Protein AF-Q0UJ16-F1 (afdb_monomer)

Sequence (85 aa):
MPGGLHAPIEQWLAWPGPNYINPPTKPKYVLIVACILGPICLSTFLARLWVRLRIQKNPGWDDFLMLLAWLSKFTTSTDMSGMFL

Solvent-accessible surface area (backbone atoms only — not comparable to full-atom values): 5379 Å² total; per-residue (Å²): 126,96,81,61,99,65,76,59,71,69,59,69,69,67,50,78,73,84,78,83,68,75,72,96,61,81,70,66,59,64,58,54,51,48,66,56,50,50,57,52,55,49,53,54,50,50,50,54,52,47,51,46,50,70,71,63,69,65,74,50,74,63,62,56,52,50,51,52,54,51,51,52,55,52,54,55,55,55,50,58,63,60,76,77,111

Structure (mmCIF, N/CA/C/O backbone):
data_AF-Q0UJ16-F1
#
_entry.id   AF-Q0UJ16-F1
#
loop_
_atom_site.group_PDB
_atom_site.id
_atom_site.type_symbol
_atom_site.label_atom_id
_atom_site.label_alt_id
_atom_site.label_comp_id
_atom_site.label_asym_id
_atom_site.label_entity_id
_atom_site.label_seq_id
_atom_site.pdbx_PDB_ins_code
_atom_site.Cartn_x
_atom_site.Cartn_y
_atom_site.Cartn_z
_atom_site.occupancy
_atom_site.B_iso_or_equiv
_atom_site.auth_seq_id
_atom_site.auth_comp_id
_atom_site.auth_asym_id
_atom_site.auth_atom_id
_atom_site.pdbx_PDB_model_num
ATOM 1 N N . MET A 1 1 ? 5.886 -34.495 -27.539 1.00 47.56 1 MET A N 1
ATOM 2 C CA . MET A 1 1 ? 7.128 -33.694 -27.639 1.00 47.56 1 MET A CA 1
ATOM 3 C C . MET A 1 1 ? 8.072 -34.184 -26.550 1.00 47.56 1 MET A C 1
ATOM 5 O O . MET A 1 1 ? 7.564 -34.408 -25.456 1.00 47.56 1 MET A O 1
ATOM 9 N N . PRO A 1 2 ? 9.367 -34.431 -26.819 1.00 47.09 2 PRO A N 1
ATOM 10 C CA . PRO A 1 2 ? 10.323 -34.828 -25.783 1.00 47.09 2 PRO A CA 1
ATOM 11 C C . PRO A 1 2 ? 10.475 -33.674 -24.776 1.00 47.09 2 PRO A C 1
ATOM 13 O O . PRO A 1 2 ? 11.189 -32.708 -25.017 1.00 47.09 2 PRO A O 1
ATOM 16 N N . GLY A 1 3 ? 9.691 -33.739 -23.699 1.00 58.16 3 GLY A N 1
ATOM 17 C CA . GLY A 1 3 ? 9.518 -32.697 -22.689 1.00 58.16 3 GLY A CA 1
ATOM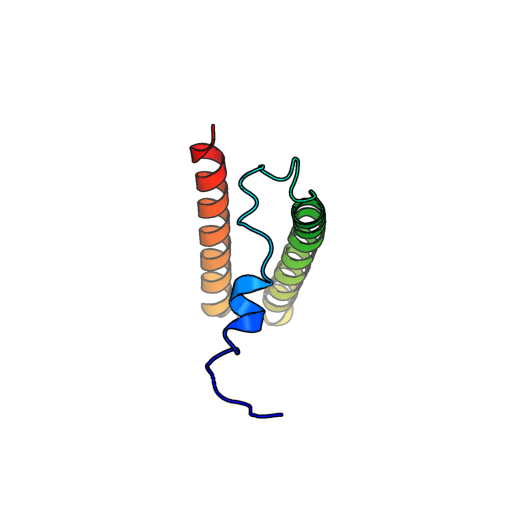 18 C C . GLY A 1 3 ? 10.411 -32.928 -21.478 1.00 58.16 3 GLY A C 1
ATOM 19 O O . GLY A 1 3 ? 9.935 -33.356 -20.431 1.00 58.16 3 GLY A O 1
ATOM 20 N N . GLY A 1 4 ? 11.705 -32.656 -21.635 1.00 67.56 4 GLY A N 1
ATOM 21 C CA . GLY A 1 4 ? 12.619 -32.459 -20.511 1.00 67.56 4 GLY A CA 1
ATOM 22 C C . GLY A 1 4 ? 12.703 -30.980 -20.118 1.00 67.56 4 GLY A C 1
ATOM 23 O O . GLY A 1 4 ? 12.406 -30.102 -20.921 1.00 67.56 4 GLY A O 1
ATOM 24 N N . LEU A 1 5 ? 13.180 -30.699 -18.901 1.00 62.09 5 LEU A N 1
ATOM 25 C CA . LEU A 1 5 ? 13.543 -29.350 -18.419 1.00 62.09 5 LEU A CA 1
ATOM 26 C C . LEU A 1 5 ? 14.670 -28.683 -19.235 1.00 62.09 5 LEU A C 1
ATOM 28 O O . LEU A 1 5 ? 14.999 -27.521 -19.008 1.00 62.09 5 LEU A O 1
ATOM 32 N N . HIS A 1 6 ? 15.280 -29.419 -20.163 1.00 62.84 6 HIS A N 1
ATOM 33 C CA . HIS A 1 6 ? 16.333 -28.941 -21.038 1.00 62.84 6 HIS A CA 1
ATOM 34 C C . HIS A 1 6 ? 15.739 -28.615 -22.410 1.00 62.84 6 HIS A C 1
ATOM 36 O O . HIS A 1 6 ? 15.387 -29.514 -23.174 1.00 62.84 6 HIS A O 1
ATOM 42 N N . ALA A 1 7 ? 15.608 -27.322 -22.705 1.00 63.19 7 ALA A N 1
ATOM 43 C CA . ALA A 1 7 ? 15.282 -26.860 -24.046 1.00 63.19 7 ALA A CA 1
ATOM 44 C C . ALA A 1 7 ? 16.337 -27.394 -25.041 1.00 63.19 7 ALA A C 1
ATOM 46 O O . ALA A 1 7 ? 17.529 -27.309 -24.734 1.00 63.19 7 ALA A O 1
ATOM 47 N N . PRO A 1 8 ? 15.944 -27.955 -26.202 1.00 72.31 8 PRO A N 1
ATOM 48 C CA . PRO A 1 8 ? 16.885 -28.377 -27.238 1.00 72.31 8 PRO A CA 1
ATOM 49 C C . PRO A 1 8 ? 17.851 -27.243 -27.608 1.00 72.31 8 PRO A C 1
ATOM 51 O O . PRO A 1 8 ? 17.459 -26.078 -27.651 1.00 72.31 8 PRO A O 1
ATOM 54 N N . ILE A 1 9 ? 19.111 -27.590 -27.894 1.00 67.81 9 ILE A N 1
ATOM 55 C CA . ILE A 1 9 ? 20.200 -26.641 -28.202 1.00 67.81 9 ILE A CA 1
ATOM 56 C C . ILE A 1 9 ? 19.828 -25.659 -29.331 1.00 67.81 9 ILE A C 1
ATOM 58 O O . ILE A 1 9 ? 20.197 -24.488 -29.291 1.00 67.81 9 ILE A O 1
ATOM 62 N N . GLU A 1 10 ? 18.997 -26.111 -30.273 1.00 71.50 10 GLU A N 1
ATOM 63 C CA . GLU A 1 10 ? 18.451 -25.313 -31.376 1.00 71.50 10 GLU A CA 1
ATOM 64 C C . GLU A 1 10 ? 17.663 -24.085 -30.880 1.00 71.50 10 GLU A C 1
ATOM 66 O O . GLU A 1 10 ? 17.716 -23.017 -31.484 1.00 71.50 10 GLU A O 1
ATOM 71 N N . GLN A 1 11 ? 16.945 -24.209 -29.753 1.00 68.62 11 GLN A N 1
ATOM 72 C CA . GLN A 1 11 ? 16.203 -23.097 -29.148 1.00 68.62 11 GLN A CA 1
ATOM 73 C C . GLN A 1 11 ? 17.125 -22.078 -28.485 1.00 68.62 11 GLN A C 1
ATOM 75 O O . GLN A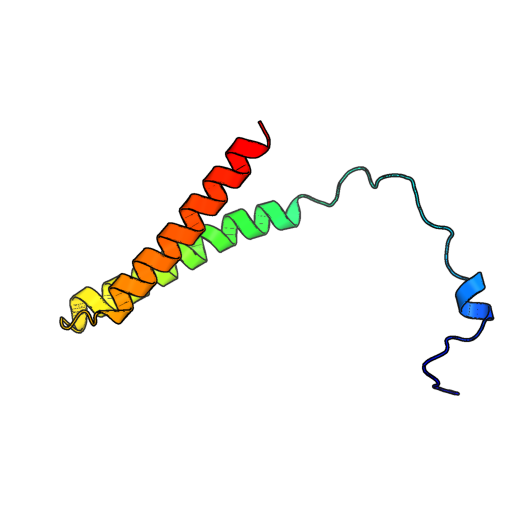 1 11 ? 16.833 -20.886 -28.541 1.00 68.62 11 GLN A O 1
ATOM 80 N N . TRP A 1 12 ? 18.229 -22.530 -27.885 1.00 63.75 12 TRP A N 1
ATOM 81 C CA . TRP A 1 12 ? 19.224 -21.640 -27.287 1.00 63.75 12 TRP A CA 1
ATOM 82 C C . TRP A 1 12 ? 19.924 -20.786 -28.346 1.00 63.75 12 TRP A C 1
ATOM 84 O O . TRP A 1 12 ? 20.166 -19.606 -28.107 1.00 63.75 12 TRP A O 1
ATOM 94 N N . LEU A 1 13 ? 20.199 -21.352 -29.527 1.00 67.12 13 LEU A N 1
ATOM 95 C CA . LEU A 1 13 ? 20.765 -20.605 -30.657 1.00 67.12 13 LEU A CA 1
ATOM 96 C C . LEU A 1 13 ? 19.744 -19.703 -31.362 1.00 67.12 13 LEU A C 1
ATOM 98 O O . LEU A 1 13 ? 20.129 -18.688 -31.936 1.00 67.12 13 LEU A O 1
ATOM 102 N N . ALA A 1 14 ? 18.457 -20.056 -31.335 1.00 75.50 14 ALA A N 1
ATOM 103 C CA . ALA A 1 14 ? 17.398 -19.262 -31.957 1.00 75.50 14 ALA A CA 1
ATOM 104 C C . ALA A 1 14 ? 17.017 -18.006 -31.154 1.00 75.50 14 ALA A C 1
ATOM 106 O O . ALA A 1 14 ? 16.228 -17.187 -31.633 1.00 75.50 14 ALA A O 1
ATOM 107 N N . TRP A 1 15 ? 17.525 -17.845 -29.928 1.00 73.19 15 TRP A N 1
ATOM 108 C CA . TRP A 1 15 ? 17.229 -16.661 -29.133 1.00 73.19 15 TRP A CA 1
ATOM 109 C C . TRP A 1 15 ? 17.899 -15.421 -29.730 1.00 73.19 15 TRP A C 1
ATOM 111 O O . TRP A 1 15 ? 19.095 -15.444 -30.026 1.00 73.19 15 TRP A O 1
ATOM 121 N N . PRO A 1 16 ? 17.150 -14.314 -29.899 1.00 73.44 16 PRO A N 1
ATOM 122 C CA . PRO A 1 16 ? 17.748 -13.064 -30.329 1.00 73.44 16 PRO A CA 1
ATOM 123 C C . PRO A 1 16 ? 18.799 -12.642 -29.298 1.00 73.44 16 PRO A C 1
ATOM 125 O O . PRO A 1 16 ? 18.554 -12.712 -28.091 1.00 73.44 16 PRO A O 1
ATOM 128 N N . GLY A 1 17 ? 19.973 -12.221 -29.780 1.00 75.25 17 GLY A N 1
ATOM 129 C CA . GLY A 1 17 ? 21.058 -11.749 -28.924 1.00 75.25 17 GLY A CA 1
ATOM 130 C C . GLY A 1 17 ? 20.560 -10.690 -27.929 1.00 75.25 17 GLY A C 1
ATOM 131 O O . GLY A 1 17 ? 19.629 -9.945 -28.259 1.00 75.25 17 GLY A O 1
ATOM 132 N N . PRO A 1 18 ? 21.130 -10.618 -26.711 1.00 66.19 18 PRO A N 1
ATOM 133 C CA . PRO A 1 18 ? 20.626 -9.724 -25.680 1.00 66.19 18 PRO A CA 1
ATOM 134 C C . PRO A 1 18 ? 20.549 -8.289 -26.210 1.00 66.19 18 PRO A C 1
ATOM 136 O O . PRO A 1 18 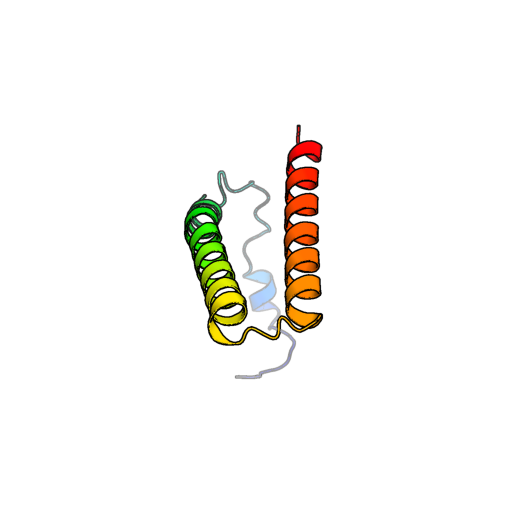? 21.543 -7.715 -26.655 1.00 66.19 18 PRO A O 1
ATOM 139 N N . ASN A 1 19 ? 19.347 -7.715 -26.209 1.00 65.06 19 ASN A N 1
ATOM 140 C CA . ASN A 1 19 ? 19.148 -6.356 -26.682 1.00 65.06 19 ASN A CA 1
ATOM 141 C C . ASN A 1 19 ? 19.645 -5.377 -25.608 1.00 65.06 19 ASN A C 1
ATOM 143 O O . ASN A 1 19 ? 18.922 -5.062 -24.664 1.00 65.06 19 ASN A O 1
ATOM 147 N N . TYR A 1 20 ? 20.886 -4.913 -25.746 1.00 65.00 20 TYR A N 1
ATOM 148 C CA . TYR A 1 20 ? 21.499 -3.915 -24.858 1.00 65.00 20 TYR A CA 1
ATOM 149 C C . TYR A 1 20 ? 21.062 -2.476 -25.168 1.00 65.00 20 TYR A C 1
ATOM 151 O O . TYR A 1 20 ? 21.480 -1.531 -24.501 1.00 65.00 20 TYR A O 1
ATOM 159 N N . ILE A 1 21 ? 20.212 -2.295 -26.179 1.00 66.88 21 ILE A N 1
ATOM 160 C CA . ILE A 1 21 ? 19.599 -1.012 -26.495 1.00 66.88 21 ILE A CA 1
ATOM 161 C C . ILE A 1 21 ? 18.469 -0.811 -25.489 1.00 66.88 21 ILE A C 1
ATOM 163 O O . ILE A 1 21 ? 17.437 -1.484 -25.557 1.00 66.88 21 ILE A O 1
ATOM 1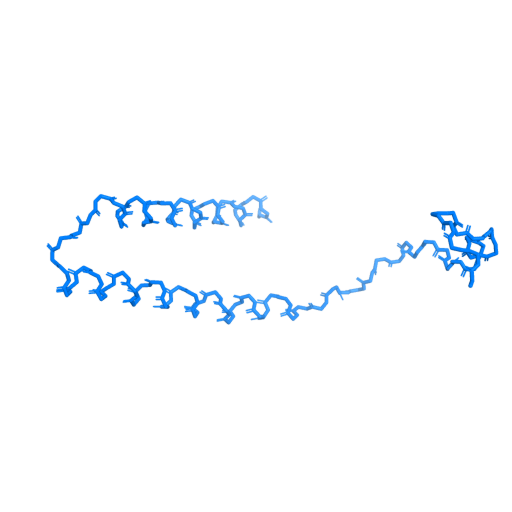67 N N . ASN A 1 22 ? 18.677 0.102 -24.537 1.00 57.56 22 ASN A N 1
ATOM 168 C CA . ASN A 1 22 ? 17.650 0.493 -23.578 1.00 57.56 22 ASN A CA 1
ATOM 169 C C . ASN A 1 22 ? 16.363 0.857 -24.338 1.00 57.56 22 ASN A C 1
ATOM 171 O O . ASN A 1 22 ? 16.391 1.781 -25.156 1.00 57.56 22 ASN A O 1
ATOM 175 N N . PRO A 1 23 ? 15.237 0.154 -24.109 1.00 61.84 23 PRO A N 1
ATOM 176 C CA . PRO A 1 23 ? 13.987 0.510 -24.754 1.00 61.84 23 PRO A CA 1
ATOM 177 C C . PRO A 1 23 ? 13.627 1.940 -24.323 1.00 61.84 23 PRO A C 1
ATOM 179 O O . PRO A 1 23 ? 13.605 2.213 -23.121 1.00 61.84 23 PRO A O 1
ATOM 182 N N . PRO A 1 24 ? 13.340 2.853 -25.267 1.00 64.12 24 PRO A N 1
ATOM 183 C CA . PRO A 1 24 ? 13.235 4.289 -25.001 1.00 64.12 24 PRO A CA 1
ATOM 184 C C . PRO A 1 24 ? 12.129 4.674 -24.013 1.00 64.12 24 PRO A C 1
ATOM 186 O O . PRO A 1 24 ? 12.063 5.824 -23.596 1.00 64.12 24 PRO A O 1
ATOM 189 N N . THR A 1 25 ? 11.243 3.755 -23.620 1.00 57.78 25 THR A N 1
ATOM 190 C CA . THR A 1 25 ? 10.314 3.937 -22.498 1.00 57.78 25 THR A CA 1
ATOM 191 C C . THR A 1 25 ? 9.591 2.618 -22.225 1.00 57.78 25 THR A C 1
ATOM 193 O O . THR A 1 25 ? 8.848 2.123 -23.071 1.00 57.78 25 THR A O 1
ATOM 196 N N . LYS A 1 26 ? 9.733 2.040 -21.024 1.00 61.06 26 LYS A N 1
ATOM 197 C CA . LYS A 1 26 ? 8.654 1.183 -20.497 1.00 61.06 26 LYS A CA 1
ATOM 198 C C . LYS A 1 26 ? 7.412 2.082 -20.433 1.00 61.06 26 LYS A C 1
ATOM 200 O O . LYS A 1 26 ? 7.510 3.179 -19.875 1.00 61.06 26 LYS A O 1
ATOM 205 N N . PRO A 1 27 ? 6.276 1.710 -21.035 1.00 61.59 27 PRO A N 1
ATOM 206 C CA . PRO A 1 27 ? 5.198 2.662 -21.194 1.00 61.59 27 PRO A CA 1
ATOM 207 C C . PRO A 1 27 ? 4.587 3.013 -19.832 1.00 61.59 27 PRO A C 1
ATOM 209 O O . PRO A 1 27 ? 4.362 2.146 -18.986 1.00 61.59 27 PRO A O 1
ATOM 212 N N . LYS A 1 28 ? 4.295 4.303 -19.629 1.00 65.94 28 LYS A N 1
ATOM 213 C CA . LYS A 1 28 ? 3.762 4.885 -18.381 1.00 65.94 28 LYS A CA 1
ATOM 214 C C . LYS A 1 28 ? 2.386 4.343 -17.952 1.00 65.94 28 LYS A C 1
ATOM 216 O O . LYS A 1 28 ? 1.836 4.816 -16.962 1.00 65.94 28 LYS A O 1
ATOM 221 N N . TYR A 1 29 ? 1.828 3.356 -18.652 1.00 75.94 29 TYR A N 1
ATOM 222 C CA . TYR A 1 29 ? 0.542 2.743 -18.321 1.00 75.94 29 TYR A CA 1
ATOM 223 C C . TYR A 1 29 ? 0.506 2.209 -16.889 1.00 75.94 29 TYR A C 1
ATOM 225 O O . TYR A 1 29 ? -0.494 2.394 -16.210 1.00 75.94 29 TYR A O 1
ATOM 233 N N . VAL A 1 30 ? 1.606 1.637 -16.388 1.00 78.62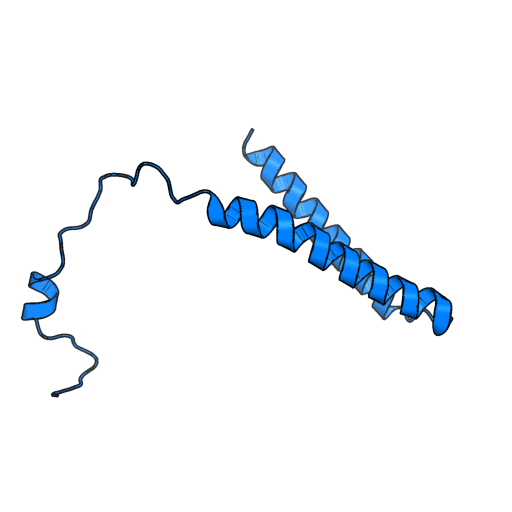 30 VAL A N 1
ATOM 234 C CA . VAL A 1 30 ? 1.672 1.147 -14.999 1.00 78.62 30 VAL A CA 1
ATOM 235 C C . VAL A 1 30 ? 1.505 2.291 -13.993 1.00 78.62 30 VAL A C 1
ATOM 237 O O . VAL A 1 30 ? 0.761 2.151 -13.028 1.00 78.62 30 VAL A O 1
ATOM 240 N N . LEU A 1 31 ? 2.128 3.446 -14.247 1.00 78.62 31 LEU A N 1
ATOM 241 C CA . LEU A 1 31 ? 1.992 4.645 -13.412 1.00 78.62 31 LEU A CA 1
ATOM 242 C C . LEU A 1 31 ? 0.567 5.206 -13.448 1.00 78.62 31 LEU A C 1
ATOM 244 O O . LEU A 1 31 ? 0.019 5.557 -12.408 1.00 78.62 31 LEU A O 1
ATOM 248 N N . ILE A 1 32 ? -0.043 5.259 -14.632 1.00 82.50 32 ILE A N 1
ATOM 249 C CA . ILE A 1 32 ? -1.418 5.746 -14.807 1.00 82.50 32 ILE A CA 1
ATOM 250 C C . ILE A 1 32 ? -2.405 4.829 -14.074 1.00 82.50 32 ILE A C 1
ATOM 252 O O . ILE A 1 32 ? -3.246 5.305 -13.315 1.00 82.50 32 ILE A O 1
ATOM 256 N N . VAL A 1 33 ? -2.267 3.514 -14.247 1.00 86.56 33 VAL A N 1
ATOM 257 C CA . VAL A 1 33 ? -3.108 2.516 -13.575 1.00 86.56 33 VAL A CA 1
ATOM 258 C C . VAL A 1 33 ? -2.920 2.588 -12.061 1.00 86.56 33 VAL A C 1
ATOM 260 O O . VAL A 1 33 ? -3.911 2.600 -11.337 1.00 86.56 33 VAL A O 1
ATOM 263 N N . ALA A 1 34 ? -1.685 2.716 -11.567 1.00 84.56 34 ALA A N 1
ATOM 264 C CA . ALA A 1 34 ? -1.419 2.886 -10.139 1.00 84.56 34 ALA A CA 1
ATOM 265 C C . ALA A 1 34 ? -2.037 4.179 -9.577 1.00 84.56 34 ALA A C 1
ATOM 267 O O . ALA A 1 34 ? -2.598 4.161 -8.483 1.00 84.56 34 ALA A O 1
ATOM 268 N N . CYS A 1 35 ? -2.001 5.277 -10.338 1.00 85.44 35 CYS A N 1
ATOM 269 C CA . CYS A 1 35 ? -2.588 6.560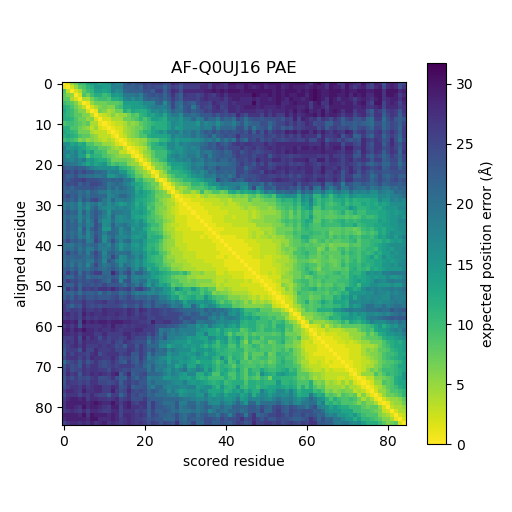 -9.946 1.00 85.44 35 CYS A CA 1
ATOM 270 C C . CYS A 1 35 ? -4.122 6.506 -9.852 1.00 85.44 35 CYS A C 1
ATOM 272 O O . CYS A 1 35 ? -4.712 7.221 -9.050 1.00 85.44 35 CYS A O 1
ATOM 274 N N . ILE A 1 36 ? -4.774 5.636 -10.631 1.00 91.38 36 ILE A N 1
ATOM 275 C CA . ILE A 1 36 ? -6.232 5.446 -10.595 1.00 91.38 36 ILE A CA 1
ATOM 276 C C . ILE A 1 36 ? -6.628 4.418 -9.527 1.00 91.38 36 ILE A C 1
ATOM 278 O O . ILE A 1 36 ? -7.544 4.656 -8.743 1.00 91.38 36 ILE A O 1
ATOM 282 N N . LEU A 1 37 ? -5.938 3.275 -9.456 1.00 88.12 37 LEU A N 1
ATOM 283 C CA .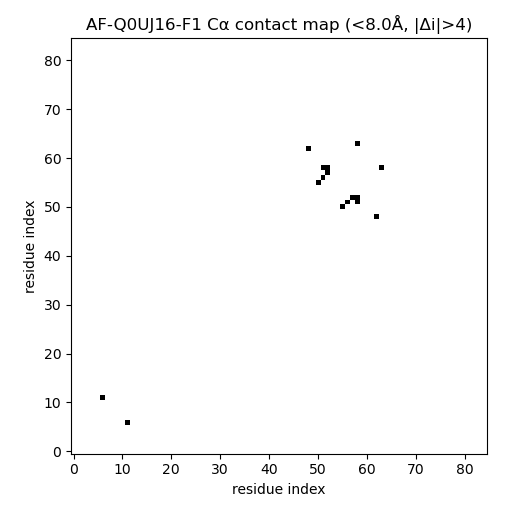 LEU A 1 37 ? -6.266 2.215 -8.497 1.00 88.12 37 LEU A CA 1
ATOM 284 C C . LEU A 1 37 ? -5.897 2.588 -7.058 1.00 88.12 37 LEU A C 1
ATOM 286 O O . LEU A 1 37 ? -6.597 2.178 -6.134 1.00 88.12 37 LEU A O 1
ATOM 290 N N . GLY A 1 38 ? -4.835 3.371 -6.859 1.00 87.62 38 GLY A N 1
ATOM 291 C CA . GLY A 1 38 ? -4.401 3.855 -5.548 1.00 87.62 38 GLY A CA 1
ATOM 292 C C . GLY A 1 38 ? -5.519 4.539 -4.748 1.00 87.62 38 GLY A C 1
ATOM 293 O O . GLY A 1 38 ? -5.872 4.044 -3.674 1.00 87.62 38 GLY A O 1
ATOM 294 N N . PRO A 1 39 ? -6.131 5.627 -5.254 1.00 89.31 39 PRO A N 1
ATOM 295 C CA . PRO A 1 39 ? -7.208 6.315 -4.551 1.00 89.31 39 PRO A CA 1
ATOM 296 C C . PRO A 1 39 ? -8.461 5.445 -4.401 1.00 89.31 39 PRO A C 1
ATOM 298 O O . PRO A 1 39 ? -9.119 5.519 -3.371 1.00 89.31 39 PRO A O 1
ATOM 301 N N . ILE A 1 40 ? -8.772 4.561 -5.354 1.00 90.75 40 ILE A N 1
ATOM 302 C CA . ILE A 1 40 ? -9.934 3.660 -5.250 1.00 90.75 40 ILE A CA 1
ATOM 303 C C . ILE A 1 40 ? -9.745 2.647 -4.106 1.00 90.75 40 ILE A C 1
ATOM 305 O O . ILE A 1 40 ? -10.647 2.448 -3.284 1.00 90.75 40 ILE A O 1
ATOM 309 N N . CYS A 1 41 ? -8.564 2.033 -4.002 1.00 87.75 41 CYS A N 1
ATOM 310 C CA . CYS A 1 41 ? -8.212 1.162 -2.876 1.00 87.75 41 CYS A CA 1
ATOM 311 C C . CYS A 1 41 ? -8.252 1.920 -1.543 1.00 87.75 41 CYS A C 1
ATOM 313 O O . CYS A 1 41 ? -8.777 1.403 -0.558 1.00 87.75 41 CYS A O 1
ATOM 315 N N . LEU A 1 42 ? -7.760 3.161 -1.514 1.00 85.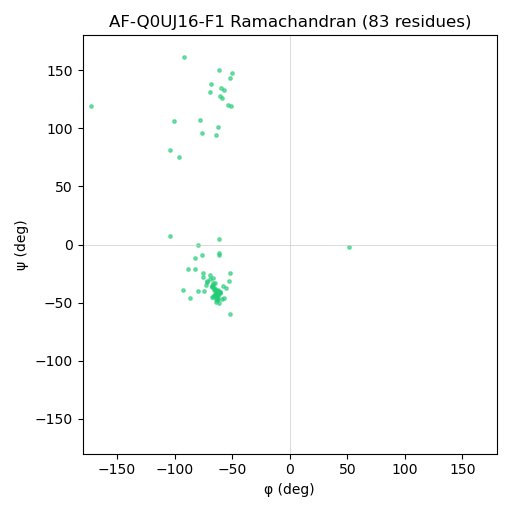12 42 LEU A N 1
ATOM 316 C CA . LEU A 1 42 ? -7.825 4.013 -0.328 1.00 85.12 42 LEU A CA 1
ATOM 317 C C . LEU A 1 42 ? -9.275 4.290 0.096 1.00 85.12 42 LEU A C 1
ATOM 319 O O . LEU A 1 42 ? -9.633 4.095 1.257 1.00 85.12 42 LEU A O 1
ATOM 323 N N . SER A 1 43 ? -10.124 4.727 -0.835 1.00 88.12 43 SER A N 1
ATOM 324 C CA . SER A 1 43 ? -11.519 5.067 -0.549 1.00 88.12 43 SER A CA 1
ATOM 325 C C . SER A 1 43 ? -12.311 3.857 -0.062 1.00 88.12 43 SER A C 1
ATOM 327 O O . SER A 1 43 ? -13.077 3.970 0.893 1.00 88.12 43 SER A O 1
ATOM 329 N N . THR A 1 44 ? -12.106 2.685 -0.666 1.00 87.38 44 THR A N 1
ATOM 330 C CA . THR A 1 44 ? -12.772 1.444 -0.235 1.00 87.38 44 THR A CA 1
ATOM 331 C C . THR A 1 44 ? -12.293 0.974 1.143 1.00 87.38 44 THR A C 1
ATOM 333 O O . THR A 1 44 ? -13.107 0.500 1.941 1.00 87.38 44 THR A O 1
ATOM 336 N N . PHE A 1 45 ? -11.009 1.160 1.464 1.00 83.75 45 PHE A N 1
ATOM 337 C CA . PHE A 1 45 ? -10.456 0.898 2.794 1.00 83.75 45 PHE A CA 1
ATOM 338 C C . PHE A 1 45 ? -11.057 1.825 3.859 1.00 83.75 45 PHE A C 1
ATOM 340 O O . PHE A 1 45 ? -11.570 1.349 4.873 1.00 83.75 45 PHE A O 1
ATOM 347 N N . LEU A 1 46 ? -11.074 3.136 3.598 1.00 82.31 46 LEU A N 1
ATOM 348 C CA . LEU A 1 46 ? -11.672 4.130 4.493 1.00 82.31 46 LEU A CA 1
ATOM 349 C C . LEU A 1 46 ? -13.172 3.902 4.680 1.00 82.31 46 LEU A C 1
ATOM 351 O O . LEU A 1 46 ? -13.662 4.007 5.800 1.00 82.31 46 LEU A O 1
ATOM 355 N N . ALA A 1 47 ? -13.900 3.537 3.622 1.00 85.06 47 ALA A N 1
ATOM 356 C CA . ALA A 1 47 ? -15.316 3.199 3.720 1.00 85.06 47 ALA A CA 1
ATOM 357 C C . ALA A 1 47 ? -15.547 1.967 4.611 1.00 85.06 47 ALA A C 1
ATOM 359 O O . ALA A 1 47 ? -16.445 1.982 5.452 1.00 85.06 47 ALA A O 1
ATOM 360 N N . ARG A 1 48 ? -14.717 0.918 4.490 1.00 80.00 48 ARG A N 1
ATOM 361 C CA . ARG A 1 48 ? -14.795 -0.258 5.377 1.00 80.00 48 ARG A CA 1
ATOM 362 C C . ARG A 1 48 ? -14.525 0.097 6.831 1.00 80.00 48 ARG A C 1
ATOM 364 O O . ARG A 1 48 ? -15.268 -0.346 7.706 1.00 80.00 48 ARG A O 1
ATOM 371 N N . LEU A 1 49 ? -13.498 0.904 7.072 1.00 74.75 49 LEU A N 1
ATOM 372 C CA . LEU A 1 49 ? -13.152 1.367 8.408 1.00 74.75 49 LEU A CA 1
ATOM 373 C C . LEU A 1 49 ? -14.266 2.249 8.988 1.00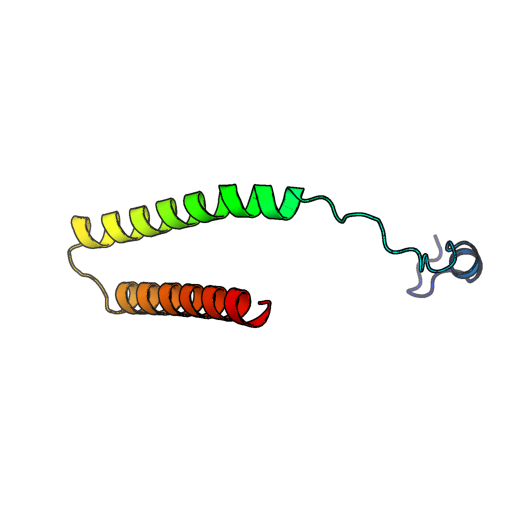 74.75 49 LEU A C 1
ATOM 375 O O . LEU A 1 49 ? -14.680 2.057 10.126 1.00 74.75 49 LEU A O 1
ATOM 379 N N . TRP A 1 50 ? -14.835 3.148 8.183 1.00 74.94 50 TRP A N 1
ATOM 380 C CA . TRP A 1 50 ? -15.936 4.015 8.592 1.00 74.94 50 TRP A CA 1
ATOM 381 C C . TRP A 1 50 ? -17.184 3.224 8.976 1.00 74.94 50 TRP A C 1
ATOM 383 O O . TRP A 1 50 ? -17.747 3.467 10.042 1.00 74.94 50 TRP A O 1
ATOM 393 N N . VAL A 1 51 ? -17.589 2.248 8.153 1.00 77.94 51 VAL A N 1
ATOM 394 C CA . VAL A 1 51 ? -18.737 1.382 8.456 1.00 77.94 51 VAL A CA 1
ATOM 395 C C . VAL A 1 51 ? -18.505 0.649 9.773 1.00 77.94 51 VAL A C 1
ATOM 397 O O . VAL A 1 51 ? -19.384 0.681 10.629 1.00 77.94 51 VAL A O 1
ATOM 400 N N . ARG A 1 52 ? -17.325 0.055 9.984 1.00 68.75 52 ARG A N 1
ATOM 401 C CA . ARG A 1 52 ? -17.014 -0.663 11.231 1.00 68.75 52 ARG A CA 1
ATOM 402 C C . ARG A 1 52 ? -17.021 0.255 12.454 1.00 68.75 52 ARG A C 1
ATOM 404 O O . ARG A 1 52 ? -17.723 -0.042 13.419 1.00 68.75 52 ARG A O 1
ATOM 411 N N . LEU A 1 53 ? -16.358 1.410 12.391 1.00 68.06 53 LEU A N 1
ATOM 412 C CA . LEU A 1 53 ? -16.313 2.364 13.504 1.00 68.06 53 LEU A CA 1
ATOM 413 C C . LEU A 1 53 ? -17.692 2.948 13.849 1.00 68.06 53 LEU A C 1
ATOM 415 O O . LEU A 1 53 ? -18.028 3.087 15.027 1.00 68.06 53 LEU A O 1
ATOM 419 N N . ARG A 1 54 ? -18.503 3.298 12.841 1.00 67.19 54 ARG A N 1
ATOM 420 C CA . ARG A 1 54 ? -19.819 3.921 13.059 1.00 67.19 54 ARG A CA 1
ATOM 421 C C . ARG A 1 54 ? -20.906 2.924 13.439 1.00 67.19 54 ARG A C 1
ATOM 423 O O . ARG A 1 54 ? -21.740 3.278 14.272 1.00 67.19 54 ARG A O 1
ATOM 430 N N . ILE A 1 55 ? -20.929 1.736 12.827 1.00 67.81 55 ILE A N 1
ATOM 431 C CA . ILE A 1 55 ? -22.036 0.785 12.996 1.00 67.81 55 ILE A CA 1
ATOM 432 C C . ILE A 1 55 ? -21.791 -0.214 14.126 1.00 67.81 55 ILE A C 1
ATOM 434 O O . ILE A 1 55 ? -22.727 -0.519 14.859 1.00 67.81 55 ILE A O 1
ATOM 438 N N . GLN A 1 56 ? -20.558 -0.707 14.303 1.00 67.56 56 GLN A N 1
ATOM 439 C CA . GLN A 1 56 ? -20.286 -1.754 15.294 1.00 67.56 56 GLN A CA 1
ATOM 440 C C . GLN A 1 56 ? -19.969 -1.191 16.681 1.00 67.56 56 GLN A C 1
ATOM 442 O O . GLN A 1 56 ? -20.154 -1.921 17.649 1.00 67.56 56 GLN A O 1
ATOM 447 N N . LYS A 1 57 ? -19.544 0.081 16.810 1.00 61.06 57 LYS A N 1
ATOM 448 C CA . LYS A 1 57 ? -19.239 0.790 18.081 1.00 61.06 57 LYS A CA 1
ATOM 449 C C . LYS A 1 57 ? -18.281 0.085 19.066 1.00 61.06 57 LYS A C 1
ATOM 451 O O . LYS A 1 57 ? -17.913 0.698 20.060 1.00 61.06 57 LYS A O 1
ATOM 456 N N . ASN A 1 58 ? -17.812 -1.121 18.756 1.00 62.47 58 ASN A N 1
ATOM 457 C CA . ASN A 1 58 ? -16.665 -1.792 19.349 1.00 62.47 58 ASN A CA 1
ATOM 458 C C . ASN A 1 58 ? -15.506 -1.708 18.349 1.00 62.47 58 ASN A C 1
ATOM 460 O O . ASN A 1 58 ? -15.288 -2.658 17.596 1.00 62.47 58 ASN A O 1
ATOM 464 N N . PRO A 1 59 ? -14.779 -0.579 18.290 1.00 57.66 59 PRO A N 1
ATOM 465 C CA . PRO A 1 59 ? -13.498 -0.555 17.608 1.00 57.66 59 PRO A CA 1
ATOM 466 C C . PRO A 1 59 ? -12.578 -1.521 18.353 1.00 57.66 59 PRO A C 1
ATOM 468 O O . PRO A 1 59 ? -12.092 -1.234 19.448 1.00 57.66 59 PRO A O 1
ATOM 471 N N . GLY A 1 60 ? -12.404 -2.715 17.794 1.00 65.00 60 GLY A N 1
ATOM 472 C CA . GLY A 1 60 ? -11.380 -3.628 18.268 1.00 65.00 60 GLY A CA 1
ATOM 473 C C . GLY A 1 60 ? -10.013 -2.972 18.092 1.00 65.00 60 GLY A C 1
ATOM 474 O O . GLY A 1 60 ? -9.803 -2.195 17.160 1.00 65.00 60 GLY A O 1
ATOM 475 N N . TRP A 1 61 ? -9.064 -3.318 18.961 1.00 65.31 61 TRP A N 1
ATOM 476 C CA . TRP A 1 61 ? -7.656 -2.921 18.813 1.00 65.31 61 TRP A CA 1
ATOM 477 C C . TRP A 1 61 ? -7.082 -3.255 17.419 1.00 65.31 61 TRP A C 1
ATOM 479 O O . TRP A 1 61 ? -6.169 -2.585 16.946 1.00 65.31 61 TRP A O 1
ATOM 489 N N . ASP A 1 62 ? -7.672 -4.240 16.740 1.00 69.06 62 ASP A N 1
ATOM 490 C CA . ASP A 1 62 ? -7.351 -4.672 15.379 1.00 69.06 62 ASP A CA 1
ATOM 491 C C . ASP A 1 62 ? -7.468 -3.552 14.320 1.00 69.06 62 ASP A C 1
ATOM 493 O O . ASP A 1 62 ? -6.533 -3.341 13.546 1.00 69.06 62 ASP A O 1
ATOM 497 N N . ASP A 1 63 ? -8.544 -2.750 14.327 1.00 71.31 63 ASP A N 1
ATOM 498 C CA . ASP A 1 63 ? -8.743 -1.691 13.318 1.00 71.31 63 ASP A CA 1
ATOM 499 C C . ASP A 1 63 ? -7.724 -0.538 13.490 1.00 71.31 63 ASP A C 1
ATOM 501 O O . ASP A 1 63 ? -7.316 0.100 12.514 1.00 71.31 63 ASP A O 1
ATOM 505 N N . PHE A 1 64 ? -7.257 -0.292 14.723 1.00 70.69 64 PHE A N 1
ATOM 506 C CA . PHE A 1 64 ? -6.238 0.724 15.027 1.00 70.69 64 PHE A CA 1
ATOM 507 C C . PHE A 1 64 ? -4.840 0.276 14.577 1.00 70.69 64 PHE A C 1
ATOM 509 O O . PHE A 1 64 ? -4.083 1.061 13.999 1.00 70.69 64 PHE A O 1
ATOM 516 N N . LEU A 1 65 ? -4.519 -1.006 14.782 1.00 75.88 65 LEU A N 1
ATOM 517 C CA . LEU A 1 65 ? -3.286 -1.623 14.291 1.00 75.88 65 LEU A CA 1
ATOM 518 C C . LEU A 1 65 ? -3.254 -1.666 12.755 1.00 75.88 65 LEU A C 1
ATOM 520 O O . LEU A 1 65 ? -2.213 -1.377 12.162 1.00 75.88 65 LEU A O 1
ATOM 524 N N . MET A 1 66 ? -4.389 -1.934 12.097 1.00 75.62 66 MET A N 1
ATOM 525 C CA . MET A 1 66 ? -4.507 -1.844 10.636 1.00 75.62 66 MET A CA 1
ATOM 526 C C . MET A 1 66 ? -4.277 -0.420 10.110 1.00 75.62 66 MET A C 1
ATOM 528 O O . MET A 1 66 ? -3.582 -0.251 9.105 1.00 75.62 66 MET A O 1
ATOM 532 N N . LEU A 1 67 ? -4.813 0.606 10.782 1.00 75.88 67 LEU A N 1
ATOM 533 C CA . LEU A 1 67 ? -4.574 2.010 10.422 1.00 75.88 67 LEU A CA 1
ATOM 534 C C . LEU A 1 67 ? -3.100 2.398 10.560 1.00 75.88 67 LEU A C 1
ATOM 536 O O . LEU A 1 67 ? -2.538 3.001 9.645 1.00 75.88 67 LEU A O 1
ATOM 540 N N . LEU A 1 68 ? -2.463 2.015 11.669 1.00 79.94 68 LEU A N 1
ATOM 541 C CA . LEU A 1 68 ? -1.036 2.253 11.906 1.00 79.94 68 LEU A CA 1
ATOM 542 C C . LEU A 1 68 ? -0.156 1.542 10.872 1.00 79.94 68 LEU A C 1
ATOM 544 O O . LEU A 1 68 ? 0.784 2.143 10.350 1.00 79.94 68 LEU A O 1
ATOM 548 N N . ALA A 1 69 ? -0.475 0.293 10.525 1.00 79.81 69 ALA A N 1
ATOM 549 C CA . ALA A 1 69 ? 0.252 -0.455 9.504 1.00 79.81 69 ALA A CA 1
ATOM 550 C C . ALA A 1 69 ? 0.112 0.184 8.113 1.00 79.81 69 ALA A C 1
ATOM 552 O O . ALA A 1 69 ? 1.082 0.244 7.352 1.00 79.81 69 ALA A O 1
ATOM 553 N N . TRP A 1 70 ? -1.078 0.689 7.779 1.00 77.81 70 TRP A N 1
ATOM 554 C CA . TRP A 1 70 ? -1.305 1.390 6.519 1.00 77.81 70 TRP A CA 1
ATOM 555 C C . TRP A 1 70 ? -0.549 2.727 6.466 1.00 77.81 70 TRP A C 1
ATOM 557 O O . TRP A 1 70 ? 0.160 2.995 5.494 1.00 77.81 70 TRP A O 1
ATOM 567 N N . LEU A 1 71 ? -0.607 3.515 7.542 1.00 79.56 71 LEU A N 1
ATOM 568 C CA . LEU A 1 71 ? 0.125 4.776 7.675 1.00 79.56 71 LEU A CA 1
ATOM 569 C C . LEU A 1 71 ? 1.648 4.568 7.598 1.00 79.56 71 LEU A C 1
ATOM 571 O O . LEU A 1 71 ? 2.344 5.325 6.924 1.00 79.56 71 LEU A O 1
ATOM 575 N N . SER A 1 72 ? 2.162 3.507 8.227 1.00 78.00 72 SER A N 1
ATOM 576 C CA . SER A 1 72 ? 3.579 3.128 8.165 1.00 78.00 72 SER A CA 1
ATOM 577 C C . SER A 1 72 ? 4.029 2.818 6.732 1.00 78.00 72 SER A C 1
ATOM 579 O O . SER A 1 72 ? 5.082 3.277 6.292 1.00 78.00 72 SER A O 1
ATOM 581 N N . LYS A 1 73 ? 3.211 2.105 5.950 1.00 70.75 73 LYS A N 1
ATOM 582 C CA . LYS A 1 73 ? 3.523 1.860 4.533 1.00 70.75 73 LYS A CA 1
ATOM 583 C C . LYS A 1 73 ? 3.461 3.137 3.696 1.00 70.75 73 LYS A C 1
ATOM 585 O O . LYS A 1 73 ? 4.275 3.303 2.789 1.00 70.75 73 LYS A O 1
ATOM 590 N N . PHE A 1 74 ? 2.527 4.036 4.001 1.00 75.19 74 PHE A N 1
ATOM 591 C CA . PHE A 1 74 ? 2.417 5.318 3.312 1.00 75.19 74 PHE A CA 1
ATOM 592 C C . PHE A 1 74 ? 3.645 6.208 3.566 1.00 75.19 74 PHE A C 1
ATOM 594 O O . PHE A 1 74 ? 4.204 6.746 2.611 1.00 75.19 74 PHE A O 1
ATOM 601 N N . THR A 1 75 ? 4.135 6.284 4.811 1.00 70.62 75 THR A N 1
ATOM 602 C CA . THR A 1 75 ? 5.315 7.106 5.143 1.00 70.62 75 THR A CA 1
ATOM 603 C C . THR A 1 75 ? 6.609 6.583 4.514 1.00 70.62 75 THR A C 1
ATOM 605 O O . THR A 1 75 ? 7.436 7.372 4.063 1.00 70.62 75 THR A O 1
ATOM 608 N N . THR A 1 76 ? 6.787 5.262 4.403 1.00 66.50 76 THR A N 1
ATOM 609 C CA . THR A 1 76 ? 7.959 4.699 3.707 1.00 66.50 76 THR A CA 1
ATOM 610 C C . THR A 1 76 ? 7.929 5.008 2.209 1.00 66.50 76 THR A C 1
ATOM 612 O O . THR A 1 76 ? 8.974 5.227 1.598 1.00 66.50 76 THR A O 1
ATOM 615 N N . SER A 1 77 ? 6.740 5.070 1.600 1.00 57.91 77 SER A N 1
ATOM 616 C CA . SER A 1 77 ? 6.616 5.451 0.191 1.00 57.91 77 SER A CA 1
ATOM 617 C C . SER A 1 77 ? 7.014 6.908 -0.052 1.00 57.91 77 SER A C 1
ATOM 619 O O . SER A 1 77 ? 7.579 7.201 -1.103 1.00 57.91 77 SER A O 1
ATOM 621 N N . THR A 1 78 ? 6.740 7.814 0.892 1.00 59.59 78 THR A N 1
ATOM 622 C CA . THR A 1 78 ? 7.166 9.219 0.786 1.00 59.59 78 THR A CA 1
ATOM 623 C C . THR A 1 78 ? 8.673 9.394 0.984 1.00 59.59 78 THR A C 1
ATOM 625 O O . THR A 1 78 ? 9.262 10.240 0.316 1.00 59.59 78 THR A O 1
ATOM 628 N N . ASP A 1 79 ? 9.315 8.548 1.797 1.00 55.06 79 ASP A N 1
ATOM 629 C CA . ASP A 1 79 ? 10.781 8.529 1.953 1.00 55.06 79 ASP A CA 1
ATOM 630 C C . ASP A 1 79 ? 11.498 8.097 0.661 1.00 55.06 79 ASP A C 1
ATOM 632 O O . ASP A 1 79 ? 12.501 8.680 0.253 1.00 55.06 79 ASP A O 1
ATOM 636 N N . MET A 1 80 ? 10.938 7.122 -0.061 1.00 53.06 80 MET A N 1
ATOM 637 C CA . MET A 1 80 ? 11.519 6.647 -1.323 1.00 53.06 80 MET A CA 1
ATOM 638 C C . MET A 1 80 ? 11.423 7.682 -2.458 1.00 53.06 80 MET A C 1
ATOM 640 O O . MET A 1 80 ? 12.264 7.686 -3.355 1.00 53.06 80 MET A O 1
ATOM 644 N N . SER A 1 81 ? 10.439 8.589 -2.412 1.00 54.28 81 SER A N 1
ATOM 645 C CA . SER A 1 81 ? 10.375 9.745 -3.319 1.00 54.28 81 SER A CA 1
ATOM 646 C C . SER A 1 81 ? 11.368 10.857 -2.957 1.00 54.28 81 SER A C 1
ATOM 648 O O . SER A 1 81 ? 11.757 11.604 -3.850 1.00 54.28 81 SER A O 1
ATOM 650 N N . GLY A 1 82 ? 11.807 10.955 -1.696 1.00 51.62 82 GLY A N 1
ATOM 651 C CA . GLY A 1 82 ? 12.838 11.904 -1.253 1.00 51.62 82 GLY A CA 1
ATOM 652 C C . GLY A 1 82 ? 14.277 11.440 -1.509 1.00 51.62 82 GLY A C 1
ATOM 653 O O . GLY A 1 82 ? 15.171 12.268 -1.592 1.00 51.62 82 GLY A O 1
ATOM 654 N N . MET A 1 83 ? 14.503 10.133 -1.680 1.00 49.25 83 MET A N 1
ATOM 655 C CA . MET A 1 83 ? 15.827 9.551 -1.960 1.00 49.25 83 MET A CA 1
ATOM 656 C C . MET A 1 83 ? 16.236 9.616 -3.450 1.00 49.25 83 MET A C 1
ATOM 658 O O . MET A 1 83 ? 17.384 9.342 -3.790 1.00 49.25 83 MET A O 1
ATOM 662 N N . PHE A 1 84 ? 15.300 9.951 -4.345 1.00 48.78 84 PHE A N 1
ATOM 663 C CA . PHE A 1 84 ? 15.519 10.080 -5.796 1.00 48.78 84 PHE A CA 1
ATOM 664 C C . PHE A 1 84 ? 15.588 11.543 -6.290 1.00 48.78 84 PHE A C 1
ATOM 666 O O . PHE A 1 84 ? 15.630 11.763 -7.504 1.00 48.78 84 PHE A O 1
ATOM 673 N N . LEU A 1 85 ? 15.600 12.520 -5.373 1.00 44.88 85 LEU A N 1
ATOM 674 C CA . LEU A 1 85 ? 15.918 13.934 -5.622 1.00 44.88 85 LEU A CA 1
ATOM 675 C C . LEU A 1 85 ? 17.282 14.271 -5.014 1.00 44.88 85 LEU A C 1
ATOM 677 O O . LEU A 1 85 ? 18.011 15.055 -5.659 1.00 44.88 85 LEU A O 1
#

Radius of gyration: 23.59 Å; Cα contacts (8 Å, |Δi|>4): 8; chains: 1; bounding box: 44×49×51 Å

pLDDT: mean 70.33, std 11.27, range [44.88, 91.38]

Organism: Phaeosphaeria nodorum (strain SN15 / ATCC MYA-4574 / FGSC 10173) (NCBI:txid321614)

Secondary structure (DSSP, 8-state):
----SS--HHHHHTSPPP--S--S---THHHHHHHHHHHHHHHHHHHHHHHIIIII----HHHHHHHHHHHHHHHHHHHHHHTT-

Foldseek 3Di:
DPDDPDDPPVVVVPDDDPDPPPDPDPDCVVVVVCVVVVVVVVVVLVVVLCCCVPPVVPPDPVSVVVVVVVVVVVVVVVVVVVVVD

Mean predicted aligned error: 15.84 Å